Protein AF-A0A8T7IB34-F1 (afdb_monomer_lite)

Sequence (163 aa):
MIKVIISIVSVCSIALVMLSCSSISHDKHDLYQDDHLSDYKEHVKEEHDAIFQHLASSQHIEVYACELQEFSQQCREYPVPEDVLFKTEDLAKGCESMPQGKFIKGHCPAENRVARCVDIIRNNHDEKSLVYQNHYYQSKDGKWNMSEVKRVCHDLEGKLSIK

Foldseek 3Di:
DDDDDDDDDDDDDDDDDDDPDDPPPPPPPDDPPPPCPVVVVVVLVVLLVLLVVCLVPAPDWWKKKWDCCVPAQKMKIWGAGPVRVVCVVVVQVVQVVDVVIHIDGDDDDPPQWAWKFFQQWPDSVDSNTITMMMTGGADPVRPDDPVVVVVVSVVSVTDIGGD

Radius of gyration: 28.37 Å; chains: 1; bounding box: 93×39×50 Å

Secondary structure (DSSP, 8-state):
----------------------------------TTHHHHHHHHHHHHHHHHHHHHH-S-EEEEEEEEHHHHSEEEEEEEEGGGGGGHHHHHHHHHTSTT-EEEESPPP-TTEEEEEEEEES-TT-TTPPEEEEEEE--TT----HHHHHHHHHHTT-EEE--

pLDDT: mean 82.08, std 19.84, range [35.47, 98.38]

Structure (mmCIF, N/CA/C/O backbone):
data_AF-A0A8T7IB34-F1
#
_entry.id   AF-A0A8T7IB34-F1
#
loop_
_atom_site.group_PDB
_atom_site.id
_atom_site.type_symbol
_atom_site.label_atom_id
_atom_site.label_alt_id
_atom_site.label_comp_id
_atom_site.label_asym_id
_atom_site.label_entity_id
_atom_site.label_seq_id
_atom_site.pdbx_PDB_ins_code
_atom_site.Cartn_x
_atom_site.Cartn_y
_atom_site.Cartn_z
_atom_site.occupancy
_atom_site.B_iso_or_equiv
_atom_site.auth_seq_id
_atom_site.auth_comp_id
_atom_site.auth_asym_id
_atom_site.auth_atom_id
_atom_site.pdbx_PDB_model_num
ATOM 1 N N . MET A 1 1 ? -76.139 -24.418 13.328 1.00 38.84 1 MET A N 1
ATOM 2 C CA . MET A 1 1 ? -77.211 -24.505 12.314 1.00 38.84 1 MET A CA 1
ATOM 3 C C . MET A 1 1 ? -76.611 -24.233 10.948 1.00 38.84 1 MET A C 1
ATOM 5 O O . MET A 1 1 ? -75.940 -23.229 10.773 1.00 38.84 1 MET A O 1
ATOM 9 N N . ILE A 1 2 ? -76.792 -25.191 10.047 1.00 40.84 2 ILE A N 1
ATOM 10 C CA . ILE A 1 2 ? -76.255 -25.270 8.685 1.00 40.84 2 ILE A CA 1
ATOM 11 C C . ILE A 1 2 ? -77.010 -24.308 7.757 1.00 40.84 2 ILE A C 1
ATOM 13 O O . ILE A 1 2 ? -78.235 -24.244 7.847 1.00 40.84 2 ILE A O 1
ATOM 17 N N . LYS A 1 3 ? -76.308 -23.662 6.815 1.00 36.53 3 LYS A N 1
ATOM 18 C CA . LYS A 1 3 ? -76.760 -23.551 5.415 1.00 36.53 3 LYS A CA 1
ATOM 19 C C . LYS A 1 3 ? -75.596 -23.212 4.478 1.00 36.53 3 LYS A C 1
ATOM 21 O O . LYS A 1 3 ? -75.094 -22.098 4.440 1.00 36.53 3 LYS A O 1
ATOM 26 N N . VAL A 1 4 ? -75.195 -24.246 3.746 1.00 44.91 4 VAL A N 1
ATOM 27 C CA . VAL A 1 4 ? -74.380 -24.229 2.529 1.00 44.91 4 VAL A CA 1
ATOM 28 C C . VAL A 1 4 ? -75.259 -23.744 1.377 1.00 44.91 4 VAL A C 1
ATOM 30 O O . VAL A 1 4 ? -76.370 -24.250 1.234 1.00 44.91 4 VAL A O 1
ATOM 33 N N . ILE A 1 5 ? -74.756 -22.841 0.532 1.00 52.97 5 ILE A N 1
ATOM 34 C CA . ILE A 1 5 ? -75.183 -22.743 -0.869 1.00 52.97 5 ILE A CA 1
ATOM 35 C C . ILE A 1 5 ? -73.924 -22.623 -1.728 1.00 52.97 5 ILE A C 1
ATOM 37 O O . ILE A 1 5 ? -73.220 -21.618 -1.708 1.00 52.97 5 ILE A O 1
ATOM 41 N N . ILE A 1 6 ? -73.653 -23.710 -2.442 1.00 48.56 6 ILE A N 1
ATOM 42 C CA . ILE A 1 6 ? -72.742 -23.808 -3.575 1.00 48.56 6 ILE A CA 1
ATOM 43 C C . ILE A 1 6 ? -73.529 -23.342 -4.801 1.00 48.56 6 ILE A C 1
ATOM 45 O O . ILE A 1 6 ? -74.587 -23.906 -5.071 1.00 48.56 6 ILE A O 1
ATOM 49 N N . SER A 1 7 ? -72.988 -22.391 -5.561 1.00 46.22 7 SER A N 1
ATOM 50 C CA . SER A 1 7 ? -73.359 -22.191 -6.965 1.00 46.22 7 SER A CA 1
ATOM 51 C C . SER A 1 7 ? -72.097 -21.999 -7.799 1.00 46.22 7 SER A C 1
ATOM 53 O O . SER A 1 7 ? -71.412 -20.984 -7.719 1.00 46.22 7 SER A O 1
ATOM 55 N N . ILE A 1 8 ? -71.802 -23.050 -8.556 1.00 51.06 8 ILE A N 1
ATOM 56 C CA . ILE A 1 8 ? -70.907 -23.121 -9.715 1.00 51.06 8 ILE A CA 1
ATOM 57 C C . ILE A 1 8 ? -71.665 -22.533 -10.929 1.00 51.06 8 ILE A C 1
ATOM 59 O O . ILE A 1 8 ? -72.885 -22.402 -10.846 1.00 51.06 8 ILE A O 1
ATOM 63 N N . VAL A 1 9 ? -70.954 -22.290 -12.046 1.00 41.16 9 VAL A N 1
ATOM 64 C CA . VAL A 1 9 ? -71.396 -21.901 -13.418 1.00 41.16 9 VAL A CA 1
ATOM 65 C C . VAL A 1 9 ? -71.071 -20.415 -13.683 1.00 41.16 9 VAL A C 1
ATOM 67 O O . VAL A 1 9 ? -71.484 -19.562 -12.919 1.00 41.16 9 VAL A O 1
ATOM 70 N N . SER A 1 10 ? -70.313 -19.978 -14.695 1.00 41.97 10 SER A N 1
ATOM 71 C CA . SER A 1 10 ? -69.837 -20.580 -15.944 1.00 41.97 10 SER A CA 1
ATOM 72 C C . SER A 1 10 ? -68.585 -19.842 -16.436 1.00 41.97 10 SER A C 1
ATOM 74 O O . SER A 1 10 ? -68.487 -18.621 -16.342 1.00 41.97 10 SER A O 1
ATOM 76 N N . VAL A 1 11 ? -67.685 -20.608 -17.042 1.00 45.91 11 VAL A N 1
ATOM 77 C CA . VAL A 1 11 ? -66.656 -20.207 -18.010 1.00 45.91 11 VAL A CA 1
ATOM 78 C C . VAL A 1 11 ? -67.282 -19.405 -19.166 1.00 45.91 11 VAL A C 1
ATOM 80 O O . VAL A 1 11 ? -68.352 -19.804 -19.622 1.00 45.91 11 VAL A O 1
ATOM 83 N N . CYS A 1 12 ? -66.638 -18.321 -19.633 1.00 35.47 12 CYS A N 1
ATOM 84 C CA . CYS A 1 12 ? -66.140 -18.147 -21.016 1.00 35.47 12 CYS A CA 1
ATOM 85 C C . CYS A 1 12 ? -65.771 -16.685 -21.355 1.00 35.47 12 CYS A C 1
ATOM 87 O O . CYS A 1 12 ? -66.638 -15.818 -21.335 1.00 35.47 12 CYS A O 1
ATOM 89 N N . SER A 1 13 ? -64.528 -16.507 -21.837 1.00 44.44 13 SER A N 1
ATOM 90 C CA . SER A 1 13 ? -64.131 -15.541 -22.884 1.00 44.44 13 SER A CA 1
ATOM 91 C C . SER A 1 13 ? -64.034 -14.062 -22.424 1.00 44.44 13 SER A C 1
ATOM 93 O O . SER A 1 13 ? -64.891 -13.568 -21.717 1.00 44.44 13 SER A O 1
ATOM 95 N N . ILE A 1 14 ? -63.036 -13.238 -22.756 1.00 52.66 14 ILE A N 1
ATOM 96 C CA . ILE A 1 14 ? -62.220 -13.103 -23.965 1.00 52.66 14 ILE A CA 1
ATOM 97 C C . ILE A 1 14 ? -60.894 -12.425 -23.561 1.00 52.66 14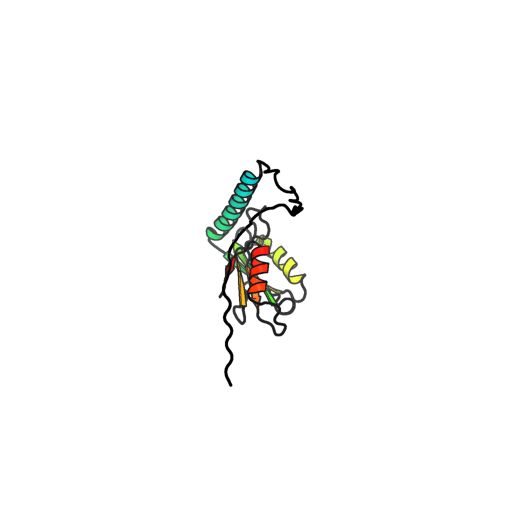 ILE A C 1
ATOM 99 O O . ILE A 1 14 ? -60.894 -11.408 -22.871 1.00 52.66 14 ILE A O 1
ATOM 103 N N . ALA A 1 15 ? -59.772 -12.973 -24.027 1.00 50.19 15 ALA A N 1
ATOM 104 C CA . ALA A 1 15 ? -58.494 -12.276 -24.109 1.00 50.19 15 ALA A CA 1
ATOM 105 C C . ALA A 1 15 ? -58.505 -11.320 -25.311 1.00 50.19 15 ALA A C 1
ATOM 107 O O . ALA A 1 15 ? -58.773 -11.784 -26.411 1.00 50.19 15 ALA A O 1
ATOM 108 N N . LEU A 1 16 ? -58.230 -10.029 -25.096 1.00 45.62 16 LEU A N 1
ATOM 109 C CA . LEU A 1 16 ? -57.935 -8.949 -26.069 1.00 45.62 16 LEU A CA 1
ATOM 110 C C . LEU A 1 16 ? -57.866 -7.665 -25.199 1.00 45.62 16 LEU A C 1
ATOM 112 O O . LEU A 1 16 ? -58.786 -7.451 -24.424 1.00 45.62 16 LEU A O 1
ATOM 116 N N . VAL A 1 17 ? -56.876 -6.769 -25.143 1.00 50.88 17 VAL A N 1
ATOM 117 C CA . VAL A 1 17 ? -55.790 -6.279 -26.015 1.00 50.88 17 VAL A CA 1
ATOM 118 C C . VAL A 1 17 ? -54.864 -5.482 -25.064 1.00 50.88 17 VAL A C 1
ATOM 120 O O . VAL A 1 17 ? -55.355 -4.667 -24.294 1.00 50.88 17 VAL A O 1
ATOM 123 N N . MET A 1 18 ? -53.614 -5.898 -24.821 1.00 44.50 18 MET A N 1
ATOM 124 C CA . MET A 1 18 ? -52.372 -5.344 -25.404 1.00 44.50 18 MET A CA 1
ATOM 125 C C . MET A 1 18 ? -52.322 -3.805 -25.545 1.00 44.50 18 MET A C 1
ATOM 127 O O . MET A 1 18 ? -53.228 -3.199 -26.090 1.00 44.50 18 MET A O 1
ATOM 131 N N . LEU A 1 19 ? -51.173 -3.220 -25.183 1.00 48.56 19 LEU A N 1
ATOM 132 C CA . LEU A 1 19 ? -50.723 -1.844 -25.478 1.00 48.56 19 LEU A CA 1
ATOM 133 C C . LEU A 1 19 ? -51.198 -0.720 -24.541 1.00 48.56 19 LEU A C 1
ATOM 135 O O . LEU A 1 19 ? -51.701 0.310 -24.978 1.00 48.56 19 LEU A O 1
ATOM 139 N N . SER A 1 20 ? -50.870 -0.824 -23.253 1.00 44.78 20 SER A N 1
ATOM 140 C CA . SER A 1 20 ? -50.388 0.367 -22.544 1.00 44.78 20 SER A CA 1
ATOM 141 C C . SER A 1 20 ? -48.895 0.504 -22.843 1.00 44.78 20 SER A C 1
ATOM 143 O O . SER A 1 20 ? -48.081 -0.251 -22.311 1.00 44.78 20 SER A O 1
ATOM 145 N N . CYS A 1 21 ? -48.560 1.405 -23.768 1.00 41.44 21 CYS A N 1
ATOM 146 C CA . CYS A 1 21 ? -47.196 1.765 -24.135 1.00 41.44 21 CYS A CA 1
ATOM 147 C C . CYS A 1 21 ? -46.392 2.161 -22.893 1.00 41.44 21 CYS A C 1
ATOM 149 O O . CYS A 1 21 ? -46.505 3.276 -22.392 1.00 41.44 21 CYS A O 1
ATOM 151 N N . SER A 1 22 ? -45.547 1.247 -22.428 1.00 44.94 22 SER A N 1
ATOM 152 C CA . SER A 1 22 ? -44.386 1.575 -21.619 1.00 44.94 22 SER A CA 1
ATOM 153 C C . SER A 1 22 ? -43.487 2.468 -22.470 1.00 44.94 22 SER A C 1
ATOM 155 O O . SER A 1 22 ? -42.774 1.981 -23.345 1.00 44.94 22 SER A O 1
ATOM 157 N N . SER A 1 23 ? -43.498 3.777 -22.236 1.00 45.25 23 SER A N 1
ATOM 158 C CA . SER A 1 23 ? -42.392 4.648 -22.628 1.00 45.25 23 SER A CA 1
ATOM 159 C C . SER A 1 23 ? -41.201 4.348 -21.713 1.00 45.25 23 SER A C 1
ATOM 161 O O . SER A 1 23 ? -40.795 5.147 -20.876 1.00 45.25 23 SER A O 1
ATOM 163 N N . ILE A 1 24 ? -40.643 3.145 -21.878 1.00 44.19 24 ILE A N 1
ATOM 164 C CA . ILE A 1 24 ? -39.253 2.863 -21.551 1.00 44.19 24 ILE A CA 1
ATOM 165 C C . ILE A 1 24 ? -38.472 3.694 -22.559 1.00 44.19 24 ILE A C 1
ATOM 167 O O . ILE A 1 24 ? -38.286 3.305 -23.712 1.00 44.19 24 ILE A O 1
ATOM 171 N N . SER A 1 25 ? -38.092 4.896 -22.139 1.00 37.31 25 SER A N 1
ATOM 172 C CA . SER A 1 25 ? -37.002 5.612 -22.776 1.00 37.31 25 SER A CA 1
ATOM 173 C C . SER A 1 25 ? -35.762 4.758 -22.546 1.00 37.31 25 SER A C 1
ATOM 175 O O . SER A 1 25 ? -35.108 4.859 -21.512 1.00 37.31 25 SER A O 1
ATOM 177 N N . HIS A 1 26 ? -35.492 3.838 -23.474 1.00 42.09 26 HIS A N 1
ATOM 178 C CA . HIS A 1 26 ? -34.148 3.325 -23.661 1.00 42.09 26 HIS A CA 1
ATOM 179 C C . HIS A 1 26 ? -33.311 4.521 -24.082 1.00 42.09 26 HIS A C 1
ATOM 181 O O . HIS A 1 26 ? -33.292 4.904 -25.252 1.00 42.09 26 HIS A O 1
ATOM 187 N N . ASP A 1 27 ? -32.694 5.141 -23.084 1.00 39.62 27 ASP A N 1
ATOM 188 C CA . ASP A 1 27 ? -31.621 6.086 -23.282 1.00 39.62 27 ASP A CA 1
ATOM 189 C C . ASP A 1 27 ? -30.526 5.332 -24.048 1.00 39.62 27 ASP A C 1
ATOM 191 O O . ASP A 1 27 ? -29.839 4.466 -23.510 1.00 39.62 27 ASP A O 1
ATOM 195 N N . LYS A 1 28 ? -30.466 5.556 -25.364 1.00 45.31 28 LYS A N 1
ATOM 196 C CA . LYS A 1 28 ? -29.443 5.019 -26.269 1.00 45.31 28 LYS A CA 1
ATOM 197 C C . LYS A 1 28 ? -28.143 5.806 -26.086 1.00 45.31 28 LYS A C 1
ATOM 199 O O . LYS A 1 28 ? -27.565 6.299 -27.051 1.00 45.31 28 LYS A O 1
ATOM 204 N N . HIS A 1 29 ? -27.683 5.917 -24.850 1.00 48.25 29 HIS A N 1
ATOM 205 C CA . HIS A 1 29 ? -26.338 6.365 -24.530 1.00 48.25 29 HIS A CA 1
ATOM 206 C C . HIS A 1 29 ? -25.451 5.145 -24.304 1.00 48.25 29 HIS A C 1
ATOM 208 O O . HIS A 1 29 ? -24.960 4.939 -23.213 1.00 48.25 29 HIS A O 1
ATOM 214 N N . ASP A 1 30 ? -25.312 4.303 -25.327 1.00 54.31 30 ASP A N 1
ATOM 215 C CA . ASP A 1 30 ? -24.228 3.323 -25.433 1.00 54.31 30 ASP A CA 1
ATOM 216 C C . ASP A 1 30 ? -24.322 2.667 -26.807 1.00 54.31 30 ASP A C 1
ATOM 218 O O . ASP A 1 30 ? -25.287 1.954 -27.075 1.00 54.31 30 ASP A O 1
ATOM 222 N N . LEU A 1 31 ? -23.366 2.976 -27.689 1.00 49.12 31 LEU A N 1
ATOM 223 C CA . LEU A 1 31 ? -22.886 2.167 -28.829 1.00 49.12 31 LEU A CA 1
ATOM 224 C C . LEU A 1 31 ? -22.034 3.041 -29.770 1.00 49.12 31 LEU A C 1
ATOM 226 O O . LEU A 1 31 ? -22.230 3.067 -30.980 1.00 49.12 31 LEU A O 1
ATOM 230 N N . TYR A 1 32 ? -21.050 3.749 -29.218 1.00 49.91 32 TYR A N 1
ATOM 231 C CA . TYR A 1 32 ? -19.762 3.810 -29.901 1.00 49.91 32 TYR A CA 1
ATOM 232 C C . TYR A 1 32 ? -18.921 2.716 -29.246 1.00 49.91 32 TYR A C 1
ATOM 234 O O . TYR A 1 32 ? -18.301 2.931 -28.210 1.00 49.91 32 TYR A O 1
ATOM 242 N N . GLN A 1 33 ? -18.997 1.498 -29.791 1.00 52.56 33 GLN A N 1
ATOM 243 C CA . GLN A 1 33 ? -17.916 0.534 -29.606 1.00 52.56 33 GLN A CA 1
ATOM 244 C C . GLN A 1 33 ? -16.726 1.121 -30.356 1.00 52.56 33 GLN A C 1
ATOM 246 O O . GLN A 1 33 ? -16.604 0.943 -31.563 1.00 52.56 33 GLN A O 1
ATOM 251 N N . ASP A 1 34 ? -15.952 1.922 -29.634 1.00 57.03 34 ASP A N 1
ATOM 252 C CA . ASP A 1 34 ? -14.653 2.408 -30.063 1.00 57.03 34 ASP A CA 1
ATOM 253 C C . ASP A 1 34 ? -13.799 1.169 -30.366 1.00 57.03 34 ASP A C 1
ATOM 255 O O . ASP A 1 34 ? -13.595 0.312 -29.499 1.00 57.03 34 ASP A O 1
ATOM 259 N N . ASP A 1 35 ? -13.386 1.020 -31.619 1.00 59.84 35 ASP A N 1
ATOM 260 C CA . ASP A 1 35 ? -12.556 -0.075 -32.126 1.00 59.84 35 ASP A CA 1
ATOM 261 C C . ASP A 1 35 ? -11.186 -0.139 -31.432 1.00 59.84 35 ASP A C 1
ATOM 263 O O . ASP A 1 35 ? -10.501 -1.155 -31.506 1.00 59.84 35 ASP A O 1
ATOM 267 N N . HIS A 1 36 ? -10.845 0.886 -30.651 1.00 63.91 36 HIS A N 1
ATOM 268 C CA . HIS A 1 36 ? -9.661 0.952 -29.803 1.00 63.91 36 HIS A CA 1
ATOM 269 C C . HIS A 1 36 ? -9.853 0.412 -28.371 1.00 63.91 36 HIS A C 1
ATOM 271 O O . HIS A 1 36 ? -8.890 0.334 -27.606 1.00 63.91 36 HIS A O 1
ATOM 277 N N . LEU A 1 37 ? -11.068 0.009 -27.966 1.00 72.38 37 LEU A N 1
ATOM 278 C CA . LEU A 1 37 ? -11.326 -0.460 -26.595 1.00 72.38 37 LEU A CA 1
ATOM 279 C C . LEU A 1 37 ? -10.680 -1.828 -26.296 1.00 72.38 37 LEU A C 1
ATOM 281 O O . LEU A 1 37 ? -10.310 -2.093 -25.150 1.00 72.38 37 LEU A O 1
ATOM 285 N N . SER A 1 38 ? -10.575 -2.718 -27.290 1.00 77.06 38 SER A N 1
ATOM 286 C CA . SER A 1 38 ? -9.875 -4.003 -27.130 1.00 77.06 38 SER A CA 1
ATOM 287 C C . SER A 1 38 ? -8.382 -3.794 -26.931 1.00 77.06 38 SER A C 1
ATOM 289 O O . SER A 1 38 ? -7.821 -4.346 -25.988 1.00 77.06 38 SER A O 1
ATOM 291 N N . ASP A 1 39 ? -7.788 -2.933 -27.754 1.00 77.69 39 ASP A N 1
ATOM 292 C CA . ASP A 1 39 ? -6.356 -2.640 -27.751 1.00 77.69 39 ASP A CA 1
ATOM 293 C C . ASP A 1 39 ? -5.957 -1.954 -26.440 1.00 77.69 39 ASP A C 1
ATOM 295 O O . ASP A 1 39 ? -4.962 -2.313 -25.815 1.00 77.69 39 ASP A O 1
ATOM 299 N N . TYR A 1 40 ? -6.795 -1.034 -25.952 1.00 80.31 40 TYR A N 1
ATOM 300 C CA . TYR A 1 40 ? -6.615 -0.411 -24.643 1.00 80.31 40 TYR A CA 1
ATOM 301 C C . TYR A 1 40 ? -6.648 -1.433 -23.496 1.00 80.31 40 TYR A C 1
ATOM 303 O O . TYR A 1 40 ? -5.789 -1.411 -22.616 1.00 80.31 40 TYR A O 1
ATOM 311 N N . LYS A 1 41 ? -7.622 -2.355 -23.493 1.00 82.81 41 LYS A N 1
ATOM 312 C CA . LYS A 1 41 ? -7.735 -3.380 -22.440 1.00 82.81 41 LYS A CA 1
ATOM 313 C C . LYS A 1 41 ? -6.570 -4.362 -22.452 1.00 82.81 41 LYS A C 1
ATOM 315 O O . LYS A 1 41 ? -6.150 -4.808 -21.386 1.00 82.81 41 LYS A O 1
ATOM 320 N N . GLU A 1 42 ? -6.089 -4.725 -23.636 1.00 83.69 42 GLU A N 1
ATOM 321 C CA . GLU A 1 42 ? -4.920 -5.586 -23.789 1.00 83.69 42 GLU A CA 1
ATOM 322 C C . GLU A 1 42 ? -3.662 -4.881 -23.283 1.00 83.69 42 GLU A C 1
ATOM 324 O O . GLU A 1 42 ? -2.970 -5.436 -22.435 1.00 83.69 42 GLU A O 1
ATOM 329 N N . HIS A 1 43 ? -3.449 -3.621 -23.667 1.00 81.25 43 HIS A N 1
ATOM 330 C CA . HIS A 1 43 ? -2.309 -2.834 -23.206 1.00 81.25 43 HIS A CA 1
ATOM 331 C C . HIS A 1 43 ? -2.273 -2.666 -21.678 1.00 81.25 43 HIS A C 1
ATOM 333 O O . HIS A 1 43 ? -1.256 -2.948 -21.051 1.00 81.25 43 HIS A O 1
ATOM 339 N N . VAL A 1 44 ? -3.398 -2.303 -21.049 1.00 83.06 44 VAL A N 1
ATOM 340 C CA . VAL A 1 44 ? -3.482 -2.185 -19.579 1.00 83.06 44 VAL A CA 1
ATOM 341 C C . VAL A 1 44 ? -3.169 -3.519 -18.894 1.00 83.06 44 VAL A C 1
ATOM 343 O O . VAL A 1 44 ? -2.542 -3.555 -17.833 1.00 83.06 44 VAL A O 1
ATOM 346 N N . LYS A 1 45 ? -3.589 -4.637 -19.495 1.00 86.31 45 LYS A N 1
ATOM 347 C CA . LYS A 1 45 ? -3.280 -5.968 -18.974 1.00 86.31 45 LYS A CA 1
ATOM 348 C C . LYS A 1 45 ? -1.788 -6.288 -19.093 1.00 86.31 45 LYS A C 1
ATOM 350 O O . LYS A 1 45 ? -1.227 -6.819 -18.140 1.00 86.31 45 LYS A O 1
ATOM 355 N N . GLU A 1 46 ? -1.157 -5.968 -20.219 1.00 86.06 46 GLU A N 1
ATOM 356 C CA . GLU A 1 46 ? 0.287 -6.144 -20.409 1.00 86.06 46 GLU A CA 1
ATOM 357 C C . GLU A 1 46 ? 1.095 -5.329 -19.390 1.00 86.06 46 GLU A C 1
ATOM 359 O O . GLU A 1 46 ? 2.014 -5.871 -18.774 1.00 86.06 46 GLU A O 1
ATOM 364 N N . GLU A 1 47 ? 0.717 -4.067 -19.148 1.00 86.06 47 GLU A N 1
ATOM 365 C CA . GLU A 1 47 ? 1.339 -3.214 -18.125 1.00 86.06 47 GLU A CA 1
ATOM 366 C C . GLU A 1 47 ? 1.197 -3.825 -16.719 1.00 86.06 47 GLU A C 1
ATOM 368 O O . GLU A 1 47 ? 2.175 -3.927 -15.973 1.00 86.06 47 GLU A O 1
ATOM 373 N N . HIS A 1 48 ? -0.003 -4.300 -16.364 1.00 87.25 48 HIS A N 1
ATOM 374 C CA . HIS A 1 48 ? -0.238 -5.007 -15.102 1.00 87.25 48 HIS A CA 1
ATOM 375 C C . HIS A 1 48 ? 0.634 -6.259 -14.968 1.00 87.25 48 HIS A C 1
ATOM 377 O O . HIS A 1 48 ? 1.317 -6.433 -13.955 1.00 87.25 48 HIS A O 1
ATOM 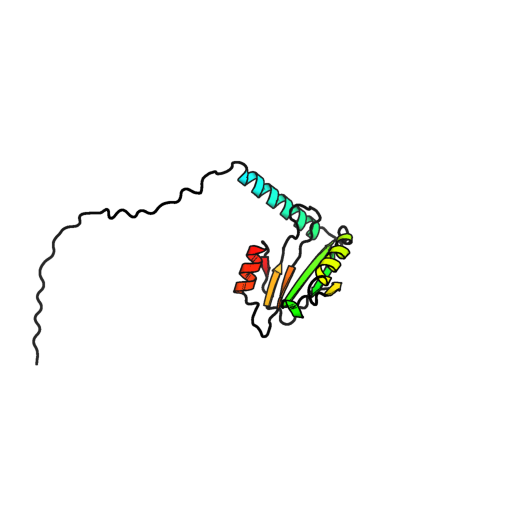383 N N . ASP A 1 49 ? 0.621 -7.130 -15.976 1.00 88.81 49 ASP A N 1
ATOM 384 C CA . ASP A 1 49 ? 1.355 -8.392 -15.950 1.00 88.81 49 ASP A CA 1
ATOM 385 C C . ASP A 1 49 ? 2.868 -8.143 -15.834 1.00 88.81 49 ASP A C 1
ATOM 387 O O . ASP A 1 49 ? 3.539 -8.843 -15.072 1.00 88.81 49 ASP A O 1
ATOM 391 N N . ALA A 1 50 ? 3.400 -7.112 -16.500 1.00 87.81 50 ALA A N 1
ATOM 392 C CA . ALA A 1 50 ? 4.804 -6.719 -16.399 1.00 87.81 50 ALA A CA 1
ATOM 393 C C . ALA A 1 50 ? 5.196 -6.308 -14.968 1.00 87.81 50 ALA A C 1
ATOM 395 O O . ALA A 1 50 ? 6.208 -6.783 -14.450 1.00 87.81 50 ALA A O 1
ATOM 396 N N . ILE A 1 51 ? 4.373 -5.500 -14.289 1.00 89.62 51 ILE A N 1
ATOM 397 C CA . ILE A 1 51 ? 4.627 -5.069 -12.902 1.00 89.62 51 ILE A CA 1
ATOM 398 C C . ILE A 1 51 ? 4.636 -6.275 -11.948 1.00 89.62 51 ILE A C 1
ATOM 400 O O . ILE A 1 51 ? 5.536 -6.414 -11.113 1.00 89.62 51 ILE A O 1
ATOM 404 N N . PHE A 1 52 ? 3.663 -7.184 -12.072 1.00 90.38 52 PHE A N 1
ATOM 405 C CA . PHE A 1 52 ? 3.617 -8.384 -11.228 1.00 90.38 52 PHE A CA 1
ATOM 406 C C . PHE A 1 52 ? 4.767 -9.352 -11.523 1.00 90.38 52 PHE A C 1
ATOM 408 O O . PHE A 1 52 ? 5.308 -9.950 -10.591 1.00 90.38 52 PHE A O 1
ATOM 415 N N . GLN A 1 53 ? 5.173 -9.499 -12.787 1.00 89.38 53 GLN A N 1
ATOM 416 C CA . GLN A 1 53 ? 6.341 -10.297 -13.162 1.00 89.38 53 GLN A CA 1
ATOM 417 C C . GLN A 1 53 ? 7.642 -9.695 -12.621 1.00 89.38 53 GLN A C 1
ATOM 419 O O . GLN A 1 53 ? 8.482 -10.438 -12.106 1.00 89.38 53 GLN A O 1
ATOM 424 N N . HIS A 1 54 ? 7.801 -8.369 -12.669 1.00 87.75 54 HIS A N 1
ATOM 425 C CA . HIS A 1 54 ? 8.939 -7.675 -12.060 1.00 87.75 54 HIS A CA 1
ATOM 426 C C . HIS A 1 54 ? 9.025 -7.983 -10.564 1.00 87.75 54 HIS A C 1
ATOM 428 O O . HIS A 1 54 ? 10.044 -8.479 -10.077 1.00 87.75 54 HIS A O 1
ATOM 434 N N . LEU A 1 55 ? 7.913 -7.815 -9.844 1.00 89.25 55 LEU A N 1
ATOM 435 C CA . LEU A 1 55 ? 7.850 -8.131 -8.420 1.00 89.25 55 LEU A CA 1
ATOM 436 C C . LEU A 1 55 ? 8.153 -9.613 -8.138 1.00 89.25 55 LEU A C 1
ATOM 438 O O . LEU A 1 55 ? 8.909 -9.917 -7.221 1.00 89.25 55 LEU A O 1
ATOM 442 N N . ALA A 1 56 ? 7.600 -10.539 -8.925 1.00 89.31 56 ALA A N 1
ATOM 443 C CA . ALA A 1 56 ? 7.791 -11.978 -8.729 1.00 89.31 56 ALA A CA 1
ATOM 444 C C . ALA A 1 56 ? 9.213 -12.465 -9.062 1.00 89.31 56 ALA A C 1
ATOM 446 O O . ALA A 1 56 ? 9.676 -13.447 -8.483 1.00 89.31 56 ALA A O 1
ATOM 447 N N . SER A 1 57 ? 9.897 -11.805 -9.999 1.00 90.75 57 SER A N 1
ATOM 448 C CA . SER A 1 57 ? 11.266 -12.146 -10.414 1.00 90.75 57 SER A CA 1
ATOM 449 C C . SER A 1 57 ? 12.355 -11.490 -9.557 1.00 90.75 57 SER A C 1
ATOM 451 O O . SER A 1 57 ? 13.528 -11.861 -9.653 1.00 90.75 57 SER A O 1
ATOM 453 N N . SER A 1 58 ? 11.975 -10.550 -8.691 1.00 90.75 58 SER A N 1
ATOM 454 C CA . SER A 1 58 ? 12.888 -9.827 -7.810 1.00 90.75 58 SER A CA 1
ATOM 455 C C . SER A 1 58 ? 13.500 -10.748 -6.747 1.00 90.75 58 SER A C 1
ATOM 457 O O . SER A 1 58 ? 12.795 -11.349 -5.940 1.00 90.75 58 SER A O 1
ATOM 459 N N . GLN A 1 59 ? 14.835 -10.843 -6.724 1.00 87.00 59 GLN A N 1
ATOM 460 C CA . GLN A 1 59 ? 15.572 -11.716 -5.794 1.00 87.00 59 GLN A CA 1
ATOM 461 C C . GLN A 1 59 ? 15.607 -11.176 -4.358 1.00 87.00 59 GLN A C 1
ATOM 463 O O . GLN A 1 59 ? 15.638 -11.954 -3.405 1.00 87.00 59 GLN A O 1
ATOM 468 N N . HIS A 1 60 ? 15.583 -9.851 -4.208 1.00 92.62 60 HIS A N 1
ATOM 469 C CA . HIS A 1 60 ? 15.585 -9.165 -2.922 1.00 92.62 60 HIS A CA 1
ATOM 470 C C . HIS A 1 60 ? 14.418 -8.184 -2.872 1.00 92.62 60 HIS A C 1
ATOM 472 O O . HIS A 1 60 ? 14.315 -7.276 -3.699 1.00 92.62 60 HIS A O 1
ATOM 478 N N . ILE A 1 61 ? 13.537 -8.387 -1.895 1.00 95.25 61 ILE A N 1
ATOM 479 C CA . ILE A 1 61 ? 12.380 -7.536 -1.635 1.00 95.25 61 ILE A CA 1
ATOM 480 C C . ILE A 1 61 ? 12.469 -7.087 -0.183 1.00 95.25 61 ILE A C 1
ATOM 482 O O . ILE A 1 61 ? 12.469 -7.912 0.733 1.00 95.25 61 ILE A O 1
ATOM 486 N N . GLU A 1 62 ? 12.528 -5.778 0.026 1.00 97.31 62 GLU A N 1
ATOM 487 C CA . GLU A 1 62 ? 12.369 -5.191 1.349 1.00 97.31 62 GLU A CA 1
ATOM 488 C C . GLU A 1 62 ? 10.914 -4.786 1.554 1.00 97.31 62 GLU A C 1
ATOM 490 O O . GLU A 1 62 ? 10.268 -4.273 0.645 1.00 97.31 62 GLU A O 1
ATOM 495 N N . VAL A 1 63 ? 10.385 -5.003 2.755 1.00 97.69 63 VAL A N 1
ATOM 496 C CA . VAL A 1 63 ? 9.009 -4.615 3.069 1.00 97.69 63 VAL A CA 1
ATOM 497 C C . VAL A 1 63 ? 9.013 -3.369 3.933 1.00 97.69 63 VAL A C 1
ATOM 499 O O . VAL A 1 63 ? 9.752 -3.274 4.916 1.00 97.69 63 VAL A O 1
ATOM 502 N N . TYR A 1 64 ? 8.170 -2.420 3.554 1.00 98.38 64 TYR A N 1
ATOM 503 C CA . TYR A 1 64 ? 7.914 -1.197 4.293 1.00 98.38 64 TYR A CA 1
ATOM 504 C C . TYR A 1 64 ? 6.429 -1.070 4.581 1.00 98.38 64 TYR A C 1
ATOM 506 O O . TYR A 1 64 ? 5.594 -1.530 3.804 1.00 98.38 64 TYR A O 1
ATOM 514 N N . ALA A 1 65 ? 6.090 -0.384 5.663 1.00 98.31 65 ALA A N 1
ATOM 515 C CA . ALA A 1 65 ? 4.715 -0.135 6.038 1.00 98.31 65 ALA A CA 1
ATOM 516 C C . ALA A 1 65 ? 4.486 1.340 6.370 1.00 98.31 65 ALA A C 1
ATOM 518 O O . ALA A 1 65 ? 5.334 2.011 6.950 1.00 98.31 65 ALA A O 1
ATOM 519 N N . CYS A 1 66 ? 3.311 1.836 6.001 1.00 98.19 66 CYS A N 1
ATOM 520 C CA . CYS A 1 66 ? 2.764 3.103 6.450 1.00 98.19 66 CYS A CA 1
ATOM 521 C C . CYS A 1 66 ? 1.623 2.819 7.427 1.00 98.19 66 CYS A C 1
ATOM 523 O O . CYS A 1 66 ? 0.528 2.418 7.017 1.00 98.19 66 CYS A O 1
ATOM 525 N N . GLU A 1 67 ? 1.885 3.001 8.715 1.00 97.38 67 GLU A N 1
ATOM 526 C CA . GLU A 1 67 ? 0.915 2.807 9.786 1.00 97.38 67 GLU A CA 1
ATOM 527 C C . GLU A 1 67 ? -0.016 4.020 9.863 1.00 97.38 67 GLU A C 1
ATOM 529 O O . GLU A 1 67 ? 0.432 5.150 10.039 1.00 97.38 67 GLU A O 1
ATOM 534 N N . LEU A 1 68 ? -1.322 3.781 9.725 1.00 95.25 68 LEU A N 1
ATOM 535 C CA . LEU A 1 68 ? -2.375 4.804 9.766 1.00 95.25 68 LEU A CA 1
ATOM 536 C C . LEU A 1 68 ? -3.514 4.376 10.700 1.00 95.25 68 LEU A C 1
ATOM 538 O O . LEU A 1 68 ? -4.682 4.717 10.480 1.00 95.25 68 LEU A O 1
ATOM 542 N N . GLN A 1 69 ? -3.200 3.552 11.702 1.00 87.75 69 GLN A N 1
ATOM 543 C CA . GLN A 1 69 ? -4.198 2.879 12.531 1.00 87.75 69 GLN A CA 1
ATOM 544 C C . GLN A 1 69 ? -4.952 3.852 13.432 1.00 87.75 69 GLN A C 1
ATOM 546 O O . GLN A 1 69 ? -6.176 3.763 13.535 1.00 87.75 69 GLN A O 1
ATOM 551 N N . GLU A 1 70 ? -4.234 4.802 14.028 1.00 87.62 70 GLU A N 1
ATOM 552 C CA . GLU A 1 70 ? -4.817 5.803 14.920 1.00 87.62 70 GLU A CA 1
ATOM 553 C C . GLU A 1 70 ? -5.804 6.709 14.172 1.00 87.62 70 GLU A C 1
ATOM 555 O O . GLU A 1 70 ? -6.924 6.922 14.633 1.00 87.62 70 GLU A O 1
ATOM 560 N N . PHE A 1 71 ? -5.447 7.141 12.960 1.00 88.69 71 PHE A N 1
ATOM 561 C CA . PHE A 1 71 ? -6.278 8.044 12.166 1.00 88.69 71 PHE A CA 1
ATOM 562 C C . PHE A 1 71 ? -7.388 7.336 11.377 1.00 88.69 71 PHE A C 1
ATOM 564 O O . PHE A 1 71 ? -8.532 7.788 11.337 1.00 88.69 71 PHE A O 1
ATOM 571 N N . SER A 1 72 ? -7.062 6.232 10.704 1.00 92.62 72 SER A N 1
ATOM 572 C CA . SER A 1 72 ? -7.938 5.627 9.691 1.00 92.62 72 SER A CA 1
ATOM 573 C C . SER A 1 72 ? -8.174 4.133 9.859 1.00 92.62 72 SER A C 1
ATOM 575 O O . SER A 1 72 ? -8.936 3.562 9.074 1.00 92.62 72 SER A O 1
ATOM 577 N N . GLN A 1 73 ? -7.567 3.514 10.877 1.00 94.75 73 GLN A N 1
ATOM 578 C CA . GLN A 1 73 ? -7.652 2.077 11.141 1.00 94.75 73 GLN A CA 1
ATOM 579 C C . GLN A 1 73 ? -7.163 1.257 9.942 1.00 94.75 73 GLN A C 1
ATOM 581 O O . GLN A 1 73 ? -7.714 0.205 9.613 1.00 94.75 73 GLN A O 1
ATOM 586 N N . GLN A 1 74 ? -6.136 1.774 9.270 1.00 95.81 74 GLN A N 1
ATOM 587 C CA . GLN A 1 74 ? -5.492 1.140 8.131 1.00 95.81 74 GLN A CA 1
ATOM 588 C C . GLN A 1 74 ? -3.982 1.051 8.336 1.00 95.81 74 GLN A C 1
ATOM 590 O O . GLN A 1 74 ? -3.397 1.740 9.169 1.00 95.81 74 GLN A O 1
ATOM 595 N N . CYS A 1 75 ? -3.344 0.210 7.538 1.00 97.19 75 CYS A N 1
ATOM 596 C CA . CYS A 1 75 ? -1.905 0.217 7.329 1.00 97.19 75 CYS A CA 1
ATOM 597 C C . CYS A 1 75 ? -1.647 -0.156 5.869 1.00 97.19 75 CYS A C 1
ATOM 599 O O . CYS A 1 75 ? -2.327 -1.041 5.347 1.00 97.19 75 CYS A O 1
ATOM 601 N N . ARG A 1 76 ? -0.716 0.531 5.204 1.00 97.88 76 ARG A N 1
ATOM 602 C CA . ARG A 1 76 ? -0.323 0.209 3.825 1.00 97.88 76 ARG A CA 1
ATOM 603 C C . ARG A 1 76 ? 1.019 -0.495 3.828 1.00 97.88 76 ARG A C 1
ATOM 605 O O . ARG A 1 76 ? 1.962 0.060 4.373 1.00 97.88 76 ARG A O 1
ATOM 612 N N . GLU A 1 77 ? 1.106 -1.665 3.220 1.00 98.00 77 GLU A N 1
ATOM 613 C CA . GLU A 1 77 ? 2.332 -2.455 3.117 1.00 98.00 77 GLU A CA 1
ATOM 614 C C . GLU A 1 77 ? 2.863 -2.424 1.681 1.00 98.00 77 GLU A C 1
ATOM 616 O O . GLU A 1 77 ? 2.107 -2.623 0.730 1.00 98.00 77 GLU A O 1
ATOM 621 N N . TYR A 1 78 ? 4.162 -2.186 1.536 1.00 97.56 78 TYR A N 1
ATOM 622 C CA . TYR A 1 78 ? 4.872 -2.050 0.272 1.00 97.56 78 TYR A CA 1
ATOM 623 C C . TYR A 1 78 ? 5.996 -3.091 0.218 1.00 97.56 78 TYR A C 1
ATOM 625 O O . TYR A 1 78 ? 7.025 -2.899 0.869 1.00 97.56 78 TYR A O 1
ATOM 633 N N . PRO A 1 79 ? 5.837 -4.193 -0.529 1.00 96.75 79 PRO A N 1
ATOM 634 C CA . PRO A 1 79 ? 6.970 -4.986 -0.984 1.00 96.75 79 PRO A CA 1
ATOM 635 C C . PRO A 1 79 ? 7.735 -4.195 -2.057 1.00 96.75 79 PRO A C 1
ATOM 637 O O . PRO A 1 79 ? 7.210 -3.914 -3.131 1.00 96.75 79 PRO A O 1
ATOM 640 N N . VAL A 1 80 ? 8.969 -3.805 -1.752 1.00 96.62 80 VAL A N 1
ATOM 641 C CA . VAL A 1 80 ? 9.811 -2.946 -2.589 1.00 96.62 80 VAL A CA 1
ATOM 642 C C . VAL A 1 80 ? 11.028 -3.744 -3.067 1.00 96.62 80 VAL A C 1
ATOM 644 O O . VAL A 1 80 ? 11.910 -4.052 -2.260 1.00 96.62 80 VAL A O 1
ATOM 647 N N . PRO A 1 81 ? 11.093 -4.097 -4.361 1.00 95.56 81 PRO A N 1
ATOM 648 C CA . PRO A 1 81 ? 12.303 -4.642 -4.965 1.00 95.56 81 PRO A CA 1
ATOM 649 C C . PRO A 1 81 ? 13.514 -3.714 -4.828 1.00 95.56 81 PRO A C 1
ATOM 651 O O . PRO A 1 81 ? 13.375 -2.489 -4.803 1.00 95.56 81 PRO A O 1
ATOM 654 N N . GLU A 1 82 ? 14.710 -4.302 -4.784 1.00 94.75 82 GLU A N 1
ATOM 655 C CA . GLU A 1 82 ? 15.979 -3.577 -4.623 1.00 94.75 82 GLU A CA 1
ATOM 656 C C . GLU A 1 82 ? 16.156 -2.427 -5.633 1.00 94.75 82 GLU A C 1
ATOM 658 O O . GLU A 1 82 ? 16.558 -1.320 -5.269 1.00 94.75 82 GLU A O 1
ATOM 663 N N . ASP A 1 83 ? 15.787 -2.656 -6.894 1.00 93.25 83 ASP A N 1
ATOM 664 C CA . ASP A 1 83 ? 15.969 -1.700 -7.988 1.00 93.25 83 ASP A CA 1
ATOM 665 C C . ASP A 1 83 ? 15.028 -0.484 -7.918 1.00 93.25 83 ASP A C 1
ATOM 667 O O . ASP A 1 83 ? 15.253 0.504 -8.620 1.00 93.25 83 ASP A O 1
ATOM 671 N N . VAL A 1 84 ? 14.008 -0.526 -7.053 1.00 94.31 84 VAL A N 1
ATOM 672 C CA . VAL A 1 84 ? 13.059 0.571 -6.806 1.00 94.31 84 VAL A CA 1
ATOM 673 C C . VAL A 1 84 ? 13.083 1.084 -5.363 1.00 94.31 84 VAL A C 1
ATOM 675 O O . VAL A 1 84 ? 12.248 1.912 -4.993 1.00 94.31 84 VAL A O 1
ATOM 678 N N . LEU A 1 85 ? 14.079 0.689 -4.557 1.00 95.19 85 LEU A N 1
ATOM 679 C CA . LEU A 1 85 ? 14.260 1.182 -3.181 1.00 95.19 85 LEU A CA 1
ATOM 680 C C . LEU A 1 85 ? 14.364 2.706 -3.091 1.00 95.19 85 LEU A C 1
ATOM 682 O O . LEU A 1 85 ? 13.947 3.292 -2.093 1.00 95.19 85 LEU A O 1
ATOM 686 N N . PHE A 1 86 ? 14.853 3.371 -4.137 1.00 94.38 86 PHE A N 1
ATOM 687 C CA . PHE A 1 86 ? 14.919 4.833 -4.193 1.00 94.38 86 PHE A CA 1
ATOM 688 C C . PHE A 1 86 ? 13.538 5.506 -4.056 1.00 94.38 86 PHE A C 1
ATOM 690 O O . PHE A 1 86 ? 13.459 6.648 -3.617 1.00 94.38 86 PHE A O 1
ATOM 697 N N . LYS A 1 87 ? 12.436 4.800 -4.360 1.00 94.12 87 LYS A N 1
ATOM 698 C CA . LYS A 1 87 ? 11.059 5.304 -4.196 1.00 94.12 87 LYS A CA 1
ATOM 699 C C . LYS A 1 87 ? 10.586 5.328 -2.733 1.00 94.12 87 LYS A C 1
ATOM 701 O O . LYS A 1 87 ? 9.526 5.885 -2.443 1.00 94.12 87 LYS A O 1
ATOM 706 N N . THR A 1 88 ? 11.337 4.733 -1.802 1.00 96.12 88 THR A N 1
ATOM 707 C CA . THR A 1 88 ? 10.964 4.664 -0.375 1.00 96.12 88 THR A CA 1
ATOM 708 C C . THR A 1 88 ? 10.972 6.026 0.314 1.00 96.12 88 THR A C 1
ATOM 710 O O . THR A 1 88 ? 10.158 6.246 1.206 1.00 96.12 88 THR A O 1
ATOM 713 N N . GLU A 1 89 ? 11.807 6.970 -0.125 1.00 96.69 89 GLU A N 1
ATOM 714 C CA . GLU A 1 89 ? 11.817 8.330 0.425 1.00 96.69 89 GLU A CA 1
ATOM 715 C C . GLU A 1 89 ? 10.486 9.050 0.155 1.00 96.69 89 GLU A C 1
ATOM 717 O O . GLU A 1 89 ? 9.895 9.652 1.053 1.00 96.69 89 GLU A O 1
ATOM 722 N N . ASP A 1 90 ? 9.962 8.931 -1.065 1.00 95.12 90 ASP A N 1
ATOM 723 C CA . ASP A 1 90 ? 8.676 9.525 -1.435 1.00 95.12 90 ASP A CA 1
ATOM 724 C C . ASP A 1 90 ? 7.497 8.804 -0.772 1.00 95.12 90 ASP A C 1
ATOM 726 O O . ASP A 1 90 ? 6.487 9.431 -0.436 1.00 95.12 90 ASP A O 1
ATOM 730 N N . LEU A 1 91 ? 7.613 7.490 -0.549 1.00 95.75 91 LEU A N 1
ATOM 731 C CA . LEU A 1 91 ? 6.656 6.743 0.269 1.00 95.75 91 LEU A CA 1
ATOM 732 C C . LEU A 1 91 ? 6.632 7.255 1.712 1.00 95.75 91 LEU A C 1
ATOM 734 O O . LEU A 1 91 ? 5.545 7.468 2.252 1.00 95.75 91 LEU A O 1
ATOM 738 N N . ALA A 1 92 ? 7.804 7.479 2.310 1.00 97.81 92 ALA A N 1
ATOM 739 C CA . ALA A 1 92 ? 7.935 7.986 3.670 1.00 97.81 92 ALA A CA 1
ATOM 740 C C . ALA A 1 92 ? 7.305 9.375 3.797 1.00 97.81 92 ALA A C 1
ATO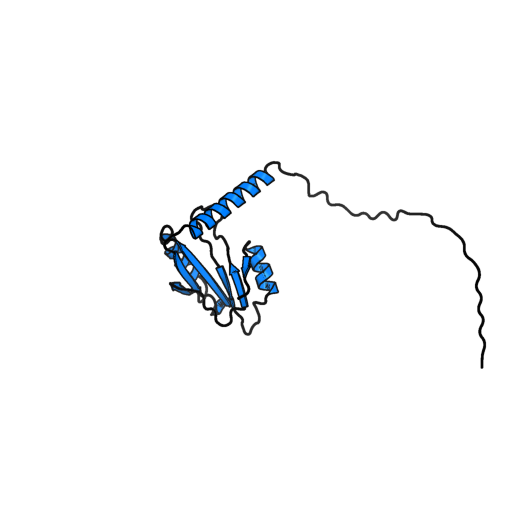M 742 O O . ALA A 1 92 ? 6.387 9.553 4.593 1.00 97.81 92 ALA A O 1
ATOM 743 N N . LYS A 1 93 ? 7.686 10.317 2.922 1.00 97.62 93 LYS A N 1
ATOM 744 C CA . LYS A 1 93 ? 7.102 11.669 2.880 1.00 97.62 93 LYS A CA 1
ATOM 745 C C . LYS A 1 93 ? 5.584 11.631 2.717 1.00 97.62 93 LYS A C 1
ATOM 747 O O . LYS A 1 93 ? 4.864 12.333 3.424 1.00 97.62 93 LYS A O 1
ATOM 752 N N . GLY A 1 94 ? 5.086 10.796 1.802 1.00 96.00 94 GLY A N 1
ATOM 753 C CA . GLY A 1 94 ? 3.651 10.616 1.596 1.00 96.00 94 GLY A CA 1
ATOM 754 C C . GLY A 1 94 ? 2.952 10.083 2.847 1.00 96.00 94 GLY A C 1
ATOM 755 O O . GLY A 1 94 ? 1.903 10.601 3.227 1.00 96.00 94 GLY A O 1
ATOM 756 N N . CYS A 1 95 ? 3.546 9.094 3.515 1.00 97.19 95 CYS A N 1
ATOM 757 C CA . CYS A 1 95 ? 3.016 8.528 4.749 1.00 97.19 95 CYS A CA 1
ATOM 758 C C . CYS A 1 95 ? 2.968 9.552 5.889 1.00 97.19 95 CYS A C 1
ATOM 760 O O . CYS A 1 95 ? 1.920 9.764 6.491 1.00 97.19 95 CYS A O 1
ATOM 762 N N . GLU A 1 96 ? 4.092 10.212 6.144 1.00 97.12 96 GLU A N 1
ATOM 763 C CA . GLU A 1 96 ? 4.298 11.120 7.276 1.00 97.12 96 GLU A CA 1
ATOM 764 C C . GLU A 1 96 ? 3.581 12.465 7.096 1.00 97.12 96 GLU A C 1
ATOM 766 O O . GLU A 1 96 ? 3.371 13.195 8.062 1.00 97.12 96 GLU A O 1
ATOM 771 N N . SER A 1 97 ? 3.144 12.786 5.874 1.00 96.69 97 SER A N 1
ATOM 772 C CA . SER A 1 97 ? 2.250 13.922 5.622 1.00 96.69 97 SER A CA 1
ATOM 773 C C . SER A 1 97 ? 0.814 13.692 6.115 1.00 96.69 97 SER A C 1
ATOM 775 O O . SER A 1 97 ? 0.060 14.653 6.284 1.00 96.69 97 SER A O 1
ATOM 777 N N . MET A 1 98 ? 0.413 12.435 6.342 1.00 95.25 98 MET A N 1
ATOM 778 C CA . MET A 1 98 ? -0.911 12.104 6.864 1.00 95.25 98 MET A CA 1
ATOM 779 C C . MET A 1 98 ? -0.945 12.229 8.395 1.00 95.25 98 MET A C 1
ATOM 781 O O . MET A 1 98 ? 0.055 11.956 9.063 1.00 95.25 98 MET A O 1
ATOM 785 N N . PRO A 1 99 ? -2.098 12.588 8.992 1.00 94.44 99 PRO A N 1
ATOM 786 C CA . PRO A 1 99 ? -2.228 12.656 10.444 1.00 94.44 99 PRO A CA 1
ATOM 787 C C . PRO A 1 99 ? -1.853 11.324 11.102 1.00 94.44 99 PRO A C 1
ATOM 789 O O . PRO A 1 99 ? -2.425 10.290 10.760 1.00 94.44 99 PRO A O 1
ATOM 792 N N . GLN A 1 100 ? -0.904 11.364 12.045 1.00 94.56 100 GLN A N 1
ATOM 793 C CA . GLN A 1 100 ? -0.405 10.187 12.779 1.00 94.56 100 GLN A CA 1
ATOM 794 C C . GLN A 1 100 ? 0.160 9.081 11.865 1.00 94.56 100 GLN A C 1
ATOM 796 O O . GLN A 1 100 ? 0.253 7.926 12.275 1.00 94.56 100 GLN A O 1
ATOM 801 N N . GLY A 1 101 ? 0.531 9.420 10.626 1.00 96.62 101 GLY A N 1
ATOM 802 C CA . GLY A 1 101 ? 1.166 8.489 9.708 1.00 96.62 101 GLY A CA 1
ATOM 803 C C . GLY A 1 101 ? 2.598 8.197 10.130 1.00 96.62 101 GLY A C 1
ATOM 804 O O . GLY A 1 101 ? 3.381 9.118 10.362 1.00 96.62 101 GLY A O 1
ATOM 805 N N . LYS A 1 102 ? 2.947 6.913 10.220 1.00 97.44 102 LYS A N 1
ATOM 806 C CA . LYS A 1 102 ? 4.305 6.477 10.551 1.00 97.44 102 LYS A CA 1
ATOM 807 C C . LYS A 1 102 ? 4.825 5.511 9.502 1.00 97.44 102 LYS A C 1
ATOM 809 O O . LYS A 1 102 ? 4.245 4.447 9.288 1.00 97.44 102 LYS A O 1
ATOM 814 N N . PHE A 1 103 ? 5.932 5.875 8.865 1.00 98.19 103 PHE A N 1
ATOM 815 C CA . PHE A 1 103 ? 6.611 4.999 7.922 1.00 98.19 103 PHE A CA 1
ATOM 816 C C . PHE A 1 103 ? 7.648 4.143 8.650 1.00 98.19 103 PHE A C 1
ATOM 818 O O . PHE A 1 103 ? 8.482 4.654 9.397 1.00 98.19 103 PHE A O 1
ATOM 825 N N . ILE A 1 104 ? 7.591 2.829 8.458 1.00 97.75 104 ILE A N 1
ATOM 826 C CA . ILE A 1 104 ? 8.499 1.873 9.091 1.00 97.75 104 ILE A CA 1
ATOM 827 C C . ILE A 1 104 ? 9.038 0.881 8.065 1.00 97.75 104 ILE A C 1
ATOM 829 O O . ILE A 1 104 ? 8.363 0.528 7.099 1.00 97.75 104 ILE A O 1
ATOM 833 N N . LYS A 1 105 ? 10.252 0.383 8.306 1.00 97.88 105 LYS A N 1
ATOM 834 C CA . LYS A 1 105 ? 10.744 -0.830 7.649 1.00 97.88 105 LYS A CA 1
ATOM 835 C C . LYS A 1 105 ? 10.165 -2.036 8.389 1.00 97.88 105 LYS A C 1
ATOM 837 O O . LYS A 1 105 ? 10.360 -2.156 9.598 1.00 97.88 105 LYS A O 1
ATOM 842 N N . GLY A 1 106 ? 9.457 -2.905 7.681 1.00 97.50 106 GLY A N 1
ATOM 843 C CA . GLY A 1 106 ? 8.741 -4.045 8.244 1.00 97.50 106 GLY A CA 1
ATOM 844 C C . GLY A 1 106 ? 7.316 -4.173 7.713 1.00 97.50 106 GLY A C 1
ATOM 845 O O . GLY A 1 106 ? 6.917 -3.491 6.771 1.00 97.50 106 GLY A O 1
ATOM 846 N N . HIS A 1 107 ? 6.563 -5.075 8.333 1.00 97.81 107 HIS A N 1
ATOM 847 C CA . HIS A 1 107 ? 5.207 -5.427 7.929 1.00 97.81 107 HIS A CA 1
ATOM 848 C C . HIS A 1 107 ? 4.151 -4.656 8.711 1.00 97.81 107 HIS A C 1
ATOM 850 O O . HIS A 1 107 ? 4.350 -4.290 9.870 1.00 97.81 107 HIS A O 1
ATOM 856 N N . CYS A 1 108 ? 2.983 -4.507 8.098 1.00 97.31 108 CYS A N 1
ATOM 857 C CA . CYS A 1 108 ? 1.779 -4.118 8.807 1.00 97.31 108 CYS A CA 1
ATOM 858 C C . CYS A 1 108 ? 1.385 -5.213 9.820 1.00 97.31 108 CYS A C 1
ATOM 860 O O . CYS A 1 108 ? 1.411 -6.402 9.476 1.00 97.31 108 CYS A O 1
ATOM 862 N N . PRO A 1 109 ? 0.965 -4.854 11.046 1.00 94.94 109 PRO A N 1
ATOM 863 C CA . PRO A 1 109 ? 0.615 -5.836 12.071 1.00 94.94 109 PRO A CA 1
ATOM 864 C C . PRO A 1 109 ? -0.544 -6.752 11.644 1.00 94.94 109 PRO A C 1
ATOM 866 O O . PRO A 1 109 ? -1.358 -6.451 10.761 1.00 94.94 109 PRO A O 1
ATOM 869 N N . ALA A 1 110 ? -0.602 -7.934 12.250 1.00 93.88 110 ALA A N 1
ATOM 870 C CA . ALA A 1 110 ? -1.650 -8.917 11.972 1.00 93.88 110 ALA A CA 1
ATOM 871 C C . ALA A 1 110 ? -2.781 -8.859 13.005 1.00 93.88 110 ALA A C 1
ATOM 873 O O . ALA A 1 110 ? -3.900 -9.295 12.736 1.00 93.88 110 ALA A O 1
ATOM 874 N N . GLU A 1 111 ? -2.500 -8.298 14.175 1.00 91.81 111 GLU A N 1
ATOM 875 C CA . GLU A 1 111 ? -3.411 -8.197 15.299 1.00 91.81 111 GLU A CA 1
ATOM 876 C C . GLU A 1 111 ? -4.640 -7.360 14.930 1.00 91.81 111 GLU A C 1
ATOM 878 O O . GLU A 1 111 ? -4.530 -6.253 14.406 1.00 91.81 111 GLU A O 1
ATOM 883 N N . ASN A 1 112 ? -5.833 -7.887 15.226 1.00 90.81 112 ASN A N 1
ATOM 884 C CA . ASN A 1 112 ? -7.125 -7.236 14.970 1.00 90.81 112 ASN A CA 1
ATOM 885 C C . ASN A 1 112 ? -7.373 -6.846 13.500 1.00 90.81 112 ASN A C 1
ATOM 887 O O . ASN A 1 112 ? -8.225 -5.998 13.213 1.00 90.81 112 ASN A O 1
ATOM 891 N N . ARG A 1 113 ? -6.643 -7.451 12.558 1.00 94.06 113 ARG A N 1
ATOM 892 C CA . ARG A 1 113 ? -6.868 -7.258 11.128 1.00 94.06 113 ARG A CA 1
ATOM 893 C C . ARG A 1 113 ? -8.156 -7.962 10.707 1.00 94.06 113 ARG A C 1
ATOM 895 O O . ARG A 1 113 ? -8.350 -9.142 10.971 1.00 94.06 113 ARG A O 1
ATOM 902 N N . VAL A 1 114 ? -9.035 -7.227 10.036 1.00 93.38 114 VAL A N 1
ATOM 903 C CA . VAL A 1 114 ? -10.324 -7.726 9.532 1.00 93.38 114 VAL A CA 1
ATOM 904 C C . VAL A 1 114 ? -10.154 -8.338 8.147 1.00 93.38 114 VAL A C 1
ATOM 906 O O . VAL A 1 114 ? -10.717 -9.389 7.847 1.00 93.38 114 VAL A O 1
ATOM 909 N N . ALA A 1 115 ? -9.403 -7.655 7.284 1.00 95.56 115 ALA A N 1
ATOM 910 C CA . ALA A 1 115 ? -9.184 -8.052 5.902 1.00 95.56 115 ALA A CA 1
ATOM 911 C C . ALA A 1 115 ? -7.983 -7.310 5.306 1.00 95.56 115 ALA A C 1
ATOM 913 O O . ALA A 1 115 ? -7.499 -6.311 5.852 1.00 95.56 115 ALA A O 1
ATOM 914 N N . ARG A 1 116 ? -7.527 -7.800 4.154 1.00 96.69 116 ARG A N 1
ATOM 915 C CA . ARG A 1 116 ? -6.524 -7.159 3.305 1.00 96.69 116 ARG A CA 1
ATOM 916 C C . ARG A 1 116 ? -7.094 -6.943 1.914 1.00 96.69 116 ARG A C 1
ATOM 918 O O . ARG A 1 116 ? -7.812 -7.796 1.400 1.00 96.69 116 ARG A O 1
ATOM 925 N N . CYS A 1 117 ? -6.729 -5.831 1.299 1.00 97.56 117 CYS A N 1
ATOM 926 C CA . CYS A 1 117 ? -6.782 -5.682 -0.144 1.00 97.56 117 CYS A CA 1
ATOM 927 C C . CYS A 1 117 ? -5.349 -5.732 -0.661 1.00 97.56 117 CYS A C 1
ATOM 929 O O . CYS A 1 117 ? -4.541 -4.887 -0.281 1.00 97.56 117 CYS A O 1
ATOM 931 N N . VAL A 1 118 ? -5.020 -6.758 -1.436 1.00 96.75 118 VAL A N 1
ATOM 932 C CA . VAL A 1 118 ? -3.677 -6.976 -1.984 1.00 96.75 118 VAL A CA 1
ATOM 933 C C . VAL A 1 118 ? -3.649 -6.632 -3.470 1.00 96.75 118 VAL A C 1
ATOM 935 O O . VAL A 1 118 ? -4.697 -6.351 -4.049 1.00 96.75 118 VAL A O 1
ATOM 938 N N . ASP A 1 119 ? -2.467 -6.691 -4.079 1.00 95.25 119 ASP A N 1
ATOM 939 C CA . ASP A 1 119 ? -2.279 -6.524 -5.524 1.00 95.25 119 ASP A CA 1
ATOM 940 C C . ASP A 1 119 ? -2.726 -5.146 -6.053 1.00 95.25 119 ASP A C 1
ATOM 942 O O . ASP A 1 119 ? -3.167 -5.035 -7.191 1.00 95.25 119 ASP A O 1
ATOM 946 N N . ILE A 1 120 ? -2.618 -4.090 -5.238 1.00 96.12 120 ILE A N 1
ATOM 947 C CA . ILE A 1 120 ? -3.004 -2.734 -5.646 1.00 96.12 120 ILE A CA 1
ATOM 948 C C . ILE A 1 120 ? -1.810 -2.057 -6.317 1.00 96.12 120 ILE A C 1
ATOM 950 O O . ILE A 1 120 ? -0.754 -1.919 -5.699 1.00 96.12 120 ILE A O 1
ATOM 954 N N . ILE A 1 121 ? -1.968 -1.593 -7.554 1.00 94.44 121 ILE A N 1
ATOM 955 C CA . ILE A 1 121 ? -0.906 -0.905 -8.297 1.00 94.44 121 ILE A CA 1
ATOM 956 C C . ILE A 1 121 ? -1.019 0.603 -8.079 1.00 94.44 121 ILE A C 1
ATOM 958 O O . ILE A 1 121 ? -2.082 1.198 -8.233 1.00 94.44 121 ILE A O 1
ATOM 962 N N . ARG A 1 122 ? 0.083 1.248 -7.678 1.00 90.75 122 ARG A N 1
ATOM 963 C CA . ARG A 1 122 ? 0.085 2.691 -7.378 1.00 90.75 122 ARG A CA 1
ATOM 964 C C . ARG A 1 122 ? -0.038 3.562 -8.631 1.00 90.75 122 ARG A C 1
ATOM 966 O O . ARG A 1 122 ? -0.645 4.627 -8.573 1.00 90.75 122 ARG A O 1
ATOM 973 N N . ASN A 1 123 ? 0.598 3.140 -9.715 1.00 88.75 123 ASN A N 1
ATOM 974 C CA . ASN A 1 123 ? 0.608 3.813 -11.012 1.00 88.75 123 ASN A CA 1
ATOM 975 C C . ASN A 1 123 ? 0.790 2.751 -12.100 1.00 88.75 123 ASN A C 1
ATOM 977 O O . ASN A 1 123 ? 1.865 2.173 -12.181 1.00 88.75 123 ASN A O 1
ATOM 981 N N . ASN A 1 124 ? -0.237 2.452 -12.882 1.00 82.44 124 ASN A N 1
ATOM 982 C CA . ASN A 1 124 ? -0.180 1.433 -13.934 1.00 82.44 124 ASN A CA 1
ATOM 983 C C . ASN A 1 124 ? 0.646 1.864 -15.159 1.00 82.44 124 ASN A C 1
ATOM 985 O O . ASN A 1 124 ? 1.090 1.004 -15.900 1.00 82.44 124 ASN A O 1
ATOM 989 N N . HIS A 1 125 ? 0.952 3.156 -15.302 1.00 84.25 125 HIS A N 1
ATOM 990 C CA . HIS A 1 125 ? 1.755 3.698 -16.407 1.00 84.25 125 HIS A CA 1
ATOM 991 C C . HIS A 1 125 ? 3.268 3.752 -16.120 1.00 84.25 125 HIS A C 1
ATOM 993 O O . HIS A 1 125 ? 4.015 4.469 -16.786 1.00 84.25 125 HIS A O 1
ATOM 999 N N . ASP A 1 126 ? 3.727 3.071 -15.071 1.00 85.44 126 ASP A N 1
ATOM 1000 C CA . ASP A 1 126 ? 5.133 3.000 -14.671 1.00 85.44 126 ASP A CA 1
ATOM 1001 C C . ASP A 1 126 ? 5.512 1.522 -14.522 1.00 85.44 126 ASP A C 1
ATOM 1003 O O . ASP A 1 126 ? 5.057 0.849 -13.604 1.00 85.44 126 ASP A O 1
ATOM 1007 N N . GLU A 1 127 ? 6.366 0.999 -15.401 1.00 80.25 127 GLU A N 1
ATOM 1008 C CA . GLU A 1 127 ? 6.843 -0.396 -15.335 1.00 80.25 127 GLU A CA 1
ATOM 1009 C C . GLU A 1 127 ? 7.540 -0.730 -14.003 1.00 80.25 127 GLU A C 1
ATOM 1011 O O . GLU A 1 127 ? 7.574 -1.881 -13.573 1.00 80.25 127 GLU A O 1
ATOM 1016 N N . LYS A 1 128 ? 8.055 0.290 -13.307 1.00 85.88 128 LYS A N 1
ATOM 1017 C CA . LYS A 1 128 ? 8.687 0.188 -11.987 1.00 85.88 128 LYS A CA 1
ATOM 1018 C C . LYS A 1 128 ? 7.746 0.603 -10.866 1.00 85.88 128 LYS A C 1
ATOM 1020 O O . LYS A 1 128 ? 8.196 1.020 -9.791 1.00 85.88 128 LYS A O 1
ATOM 1025 N N . SER A 1 129 ? 6.443 0.597 -11.114 1.00 91.88 129 SER A N 1
ATOM 1026 C CA . SER A 1 129 ? 5.449 0.949 -10.113 1.00 91.88 129 SER A CA 1
ATOM 1027 C C . SER A 1 129 ? 5.517 0.035 -8.902 1.00 91.88 129 SER A C 1
ATOM 1029 O O . SER A 1 129 ? 6.043 -1.075 -8.931 1.00 91.88 129 SER A O 1
ATOM 1031 N N . LEU A 1 130 ? 4.959 0.530 -7.807 1.00 93.06 130 LEU A N 1
ATOM 1032 C CA . LEU A 1 130 ? 4.863 -0.229 -6.577 1.00 93.06 130 LEU A CA 1
ATOM 1033 C C . LEU A 1 130 ? 3.508 -0.919 -6.526 1.00 93.06 130 LEU A C 1
ATOM 1035 O O . LEU A 1 130 ? 2.463 -0.270 -6.641 1.00 93.06 130 LEU A O 1
ATOM 1039 N N . VAL A 1 131 ? 3.548 -2.223 -6.280 1.00 95.62 131 VAL A N 1
ATOM 1040 C CA . VAL A 1 131 ? 2.391 -2.976 -5.809 1.00 95.62 131 VAL A CA 1
ATOM 1041 C C . VAL A 1 131 ? 2.345 -2.835 -4.297 1.00 95.62 131 VAL A C 1
ATOM 1043 O O . VAL A 1 131 ? 3.358 -3.007 -3.620 1.00 95.62 131 VAL A O 1
ATOM 1046 N N . TYR A 1 132 ? 1.182 -2.518 -3.752 1.00 96.88 132 TYR A N 1
ATOM 1047 C CA . TYR A 1 132 ? 0.992 -2.377 -2.319 1.00 96.88 132 TYR A CA 1
ATOM 1048 C C . TYR A 1 132 ? -0.268 -3.090 -1.852 1.00 96.88 132 TYR A C 1
ATOM 1050 O O . TYR A 1 132 ? -1.073 -3.607 -2.631 1.00 96.88 132 TYR A O 1
ATOM 1058 N N . GLN A 1 133 ? -0.406 -3.153 -0.536 1.00 97.50 133 GLN A N 1
ATOM 1059 C CA . GLN A 1 133 ? -1.501 -3.834 0.122 1.00 97.50 133 GLN A CA 1
ATOM 1060 C C . GLN A 1 133 ? -2.079 -2.935 1.204 1.00 97.50 133 GLN A C 1
ATOM 1062 O O . GLN A 1 133 ? -1.342 -2.353 1.995 1.00 97.50 133 GLN A O 1
ATOM 1067 N N . ASN A 1 134 ? -3.401 -2.850 1.279 1.00 97.62 134 ASN A N 1
ATOM 1068 C CA . ASN A 1 134 ? -4.095 -2.177 2.368 1.00 97.62 134 ASN A CA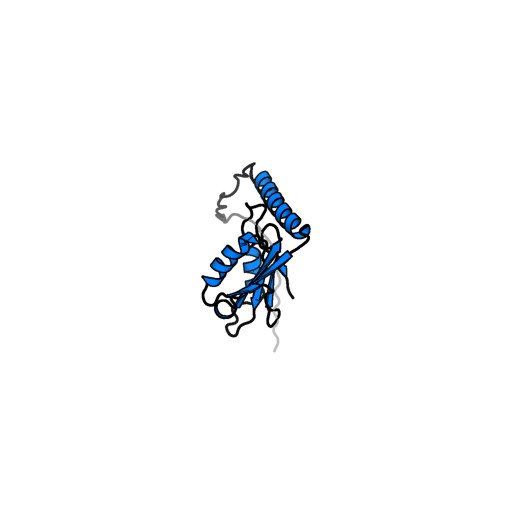 1
ATOM 1069 C C . ASN A 1 134 ? -4.569 -3.203 3.394 1.00 97.62 134 ASN A C 1
ATOM 1071 O O . ASN A 1 134 ? -5.280 -4.153 3.069 1.00 97.62 134 ASN A O 1
ATOM 1075 N N . HIS A 1 135 ? -4.197 -2.989 4.647 1.00 97.62 135 HIS A N 1
ATOM 1076 C CA . HIS A 1 135 ? -4.623 -3.765 5.800 1.00 97.62 135 HIS A CA 1
ATOM 1077 C C . HIS A 1 135 ? -5.681 -2.955 6.540 1.00 97.62 135 HIS A C 1
ATOM 1079 O O . HIS A 1 135 ? -5.449 -1.787 6.852 1.00 97.62 135 HIS A O 1
ATOM 1085 N N . TYR A 1 136 ? -6.826 -3.568 6.826 1.00 96.19 136 TYR A N 1
ATOM 1086 C CA . TYR A 1 136 ? -7.955 -2.914 7.482 1.00 96.19 136 TYR A CA 1
ATOM 1087 C C . TYR A 1 136 ? -8.167 -3.534 8.857 1.00 96.19 136 TYR A C 1
ATOM 1089 O O . TYR A 1 136 ? -8.263 -4.757 8.974 1.00 96.19 136 TYR A O 1
ATOM 1097 N N . TYR A 1 137 ? -8.239 -2.699 9.890 1.00 94.56 137 TYR A N 1
ATOM 1098 C CA . TYR A 1 137 ? -8.286 -3.142 11.281 1.00 94.56 137 TYR A CA 1
ATOM 1099 C C . TYR A 1 137 ? -9.641 -2.872 11.913 1.00 94.56 137 TYR A C 1
ATOM 1101 O O . TYR A 1 137 ? -10.343 -1.920 11.564 1.00 94.56 137 TYR A O 1
ATOM 1109 N N . GLN A 1 138 ? -9.995 -3.716 12.876 1.00 90.75 138 GLN A N 1
ATOM 1110 C CA . GLN A 1 138 ? -11.186 -3.522 13.678 1.00 90.75 138 GLN A CA 1
ATOM 1111 C C . GLN A 1 138 ? -11.003 -2.305 14.589 1.00 90.75 138 GLN A C 1
ATOM 1113 O O . GLN A 1 138 ? -9.942 -2.108 15.180 1.00 90.75 138 GLN A O 1
ATOM 1118 N N . SER A 1 139 ? -12.051 -1.498 14.739 1.00 82.62 139 SER A N 1
ATOM 1119 C CA . SER A 1 139 ? -12.067 -0.382 15.682 1.00 82.62 139 SER A CA 1
ATOM 1120 C C . SER A 1 139 ? -13.383 -0.277 16.420 1.00 82.62 139 SER A C 1
ATOM 1122 O O . SER A 1 139 ? -14.389 -0.860 16.014 1.00 82.62 139 SER A O 1
ATOM 1124 N N . LYS A 1 140 ? -13.365 0.488 17.515 1.00 78.25 140 LYS A N 1
ATOM 1125 C CA . LYS A 1 140 ? -14.549 0.740 18.345 1.00 78.25 140 LYS A CA 1
ATOM 1126 C C . LYS A 1 140 ? -15.678 1.397 17.550 1.00 78.25 140 LYS A C 1
ATOM 1128 O O . LYS A 1 140 ? -16.837 1.088 17.795 1.00 78.25 140 LYS A O 1
ATOM 1133 N N . ASP A 1 141 ? -15.325 2.220 16.567 1.00 81.81 141 ASP A N 1
ATOM 1134 C CA . ASP A 1 141 ? -16.283 2.927 15.715 1.00 81.81 141 ASP A CA 1
ATOM 1135 C C . ASP A 1 141 ? -16.840 2.042 14.588 1.00 81.81 141 ASP A C 1
ATOM 1137 O O . ASP A 1 141 ? -17.731 2.458 13.855 1.00 81.81 141 ASP A O 1
ATOM 1141 N N . GLY A 1 142 ? -16.315 0.819 14.419 1.00 80.31 142 GLY A N 1
ATOM 1142 C CA . GLY A 1 142 ? -16.830 -0.154 13.452 1.00 80.31 142 GLY A CA 1
ATOM 1143 C C . GLY A 1 142 ? -16.669 0.259 11.986 1.00 80.31 142 GLY A C 1
ATOM 1144 O O . GLY A 1 142 ? -17.375 -0.270 11.129 1.00 80.31 142 GLY A O 1
ATOM 1145 N N . LYS A 1 143 ? -15.748 1.189 11.690 1.00 85.88 143 LYS A N 1
ATOM 1146 C CA . LYS A 1 143 ? -15.559 1.774 10.351 1.00 85.88 143 LYS A CA 1
ATOM 1147 C C . LYS A 1 143 ? -15.341 0.716 9.267 1.00 85.88 143 LYS A C 1
ATOM 1149 O O . LYS A 1 143 ? -15.913 0.816 8.186 1.00 85.88 143 LYS A O 1
ATOM 1154 N N . TRP A 1 144 ? -14.521 -0.293 9.556 1.00 92.62 144 TRP A N 1
ATOM 1155 C CA . TRP A 1 144 ? -14.206 -1.361 8.612 1.00 92.62 144 TRP A CA 1
ATOM 1156 C C . TRP A 1 144 ? -14.993 -2.623 8.933 1.00 92.62 144 TRP A C 1
ATOM 1158 O O . TRP A 1 144 ? -14.822 -3.245 9.979 1.00 92.62 144 TRP A O 1
ATOM 1168 N N . ASN A 1 145 ? -15.819 -3.028 7.977 1.00 90.56 145 ASN A N 1
ATOM 1169 C CA . ASN A 1 145 ? -16.441 -4.342 7.926 1.00 90.56 145 ASN A CA 1
ATOM 1170 C C . ASN A 1 145 ? -16.130 -4.992 6.570 1.00 90.56 145 ASN A C 1
ATOM 1172 O O . ASN A 1 145 ? -15.671 -4.327 5.641 1.00 90.56 145 ASN A O 1
ATOM 1176 N N . MET A 1 146 ? -16.394 -6.291 6.440 1.00 91.62 146 MET A N 1
ATOM 1177 C CA . MET A 1 146 ? -16.049 -7.042 5.229 1.00 91.62 146 MET A CA 1
ATOM 1178 C C . MET A 1 146 ? -16.697 -6.476 3.955 1.00 91.62 146 MET A C 1
ATOM 1180 O O . MET A 1 146 ? -16.074 -6.494 2.898 1.00 91.62 146 MET A O 1
ATOM 1184 N N . SER A 1 147 ? -17.926 -5.955 4.042 1.00 92.69 147 SER A N 1
ATOM 1185 C CA . SER A 1 147 ? -18.622 -5.370 2.890 1.00 92.69 147 SER A CA 1
ATOM 1186 C C . SER A 1 147 ? -17.935 -4.090 2.417 1.00 92.69 147 SER A C 1
ATOM 1188 O O . SER A 1 147 ? -17.688 -3.932 1.223 1.00 92.69 147 SER A O 1
ATOM 1190 N N . GLU A 1 148 ? -17.575 -3.210 3.351 1.00 93.56 148 GLU A N 1
ATOM 1191 C CA . GLU A 1 148 ? -16.845 -1.976 3.051 1.00 93.56 148 GLU A CA 1
ATOM 1192 C C . GLU A 1 148 ? -15.452 -2.265 2.493 1.00 93.56 148 GLU A C 1
ATOM 1194 O O . GLU A 1 148 ? -15.063 -1.686 1.481 1.00 93.56 148 GLU A O 1
ATOM 1199 N N . VAL A 1 149 ? -14.717 -3.209 3.090 1.00 94.81 149 VAL A N 1
ATOM 1200 C CA . VAL A 1 149 ? -13.391 -3.582 2.579 1.00 94.81 149 VAL A CA 1
ATOM 1201 C C . VAL A 1 149 ? -13.495 -4.201 1.187 1.00 94.81 149 VAL A C 1
ATOM 1203 O O . VAL A 1 149 ? -12.695 -3.870 0.319 1.00 94.81 149 VAL A O 1
ATOM 1206 N N . LYS A 1 150 ? -14.497 -5.052 0.933 1.00 95.88 150 LYS A N 1
ATOM 1207 C CA . LYS A 1 150 ? -14.730 -5.626 -0.398 1.00 95.88 150 LYS A CA 1
ATOM 1208 C C . LYS A 1 150 ? -15.005 -4.543 -1.442 1.00 95.88 150 LYS A C 1
ATOM 1210 O O . LYS A 1 150 ? -14.423 -4.605 -2.520 1.00 95.88 150 LYS A O 1
ATOM 1215 N N . ARG A 1 151 ? -15.864 -3.568 -1.121 1.00 96.38 151 ARG A N 1
ATOM 1216 C CA . ARG A 1 151 ? -16.177 -2.435 -2.004 1.00 96.38 151 ARG A CA 1
ATOM 1217 C C . ARG A 1 151 ? -14.921 -1.627 -2.317 1.00 96.38 151 ARG A C 1
ATOM 1219 O O . ARG A 1 151 ? -14.568 -1.492 -3.478 1.00 96.38 151 ARG A O 1
ATOM 1226 N N . VAL A 1 152 ? -14.200 -1.182 -1.286 1.00 95.56 152 VAL A N 1
ATOM 1227 C CA . VAL A 1 152 ? -12.961 -0.409 -1.467 1.00 95.56 152 VAL A CA 1
ATOM 1228 C C . VAL A 1 152 ? -11.913 -1.206 -2.237 1.00 95.56 152 VAL A C 1
ATOM 1230 O O . VAL A 1 152 ? -11.207 -0.640 -3.058 1.00 95.56 152 VAL A O 1
ATOM 1233 N N . CYS A 1 153 ? -11.806 -2.514 -2.008 1.00 96.50 153 CYS A N 1
ATOM 1234 C CA . CYS A 1 153 ? -10.832 -3.325 -2.723 1.00 96.50 153 CYS A CA 1
ATOM 1235 C C . CYS A 1 153 ? -11.149 -3.449 -4.216 1.00 96.50 153 CYS A C 1
ATOM 1237 O O . CYS A 1 153 ? -10.239 -3.393 -5.033 1.00 96.50 153 CYS A O 1
ATOM 1239 N N . HIS A 1 154 ? -12.434 -3.555 -4.561 1.00 96.06 154 HIS A N 1
ATOM 1240 C CA . HIS A 1 154 ? -12.887 -3.489 -5.945 1.00 96.06 154 HIS A CA 1
ATOM 1241 C C . HIS A 1 154 ? -12.597 -2.117 -6.574 1.00 96.06 154 HIS A C 1
ATOM 1243 O O . HIS A 1 154 ? -12.083 -2.064 -7.683 1.00 96.06 154 HIS A O 1
ATOM 1249 N N . ASP A 1 155 ? -12.872 -1.021 -5.857 1.00 95.31 155 ASP A N 1
ATOM 1250 C CA . ASP A 1 155 ? -12.623 0.350 -6.336 1.00 95.31 155 ASP A CA 1
ATOM 1251 C C . ASP A 1 155 ? -11.125 0.636 -6.558 1.00 95.31 155 ASP A C 1
ATOM 1253 O O . ASP A 1 155 ? -10.763 1.476 -7.374 1.00 95.31 155 ASP A O 1
ATOM 1257 N N . LEU A 1 156 ? -10.254 -0.058 -5.820 1.00 94.81 156 LEU A N 1
ATOM 1258 C CA . LEU A 1 156 ? -8.798 0.006 -5.959 1.00 94.81 156 LEU A CA 1
ATOM 1259 C C . LEU A 1 156 ? -8.240 -1.013 -6.963 1.00 94.81 156 LEU A C 1
ATOM 1261 O O . LEU A 1 156 ? -7.023 -1.145 -7.055 1.00 94.81 156 LEU A O 1
ATOM 1265 N N . GLU A 1 157 ? -9.102 -1.770 -7.649 1.00 94.12 157 GLU A N 1
ATOM 1266 C CA . GLU A 1 157 ? -8.723 -2.842 -8.584 1.00 94.12 157 GLU A CA 1
ATOM 1267 C C . GLU A 1 157 ? -7.822 -3.929 -7.961 1.00 94.12 157 GLU A C 1
ATO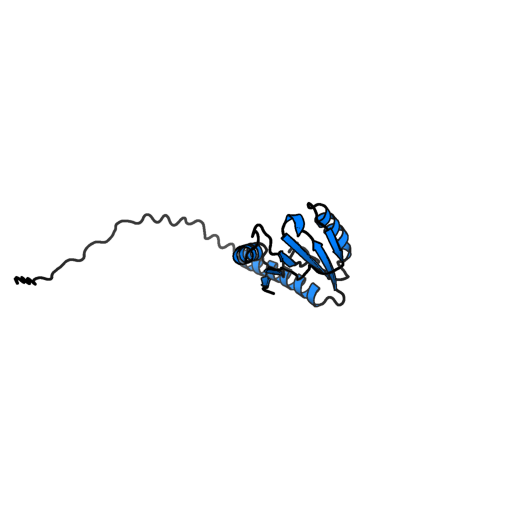M 1269 O O . GLU A 1 157 ? -7.123 -4.669 -8.652 1.00 94.12 157 GLU A O 1
ATOM 1274 N N . GLY A 1 158 ? -7.857 -4.059 -6.633 1.00 94.38 158 GLY A N 1
ATOM 1275 C CA . GLY A 1 158 ? -7.089 -5.048 -5.891 1.00 94.38 158 GLY A CA 1
ATOM 1276 C C . GLY A 1 158 ? -7.846 -6.359 -5.681 1.00 94.38 158 GLY A C 1
ATOM 1277 O O . GLY A 1 158 ? -8.998 -6.550 -6.081 1.00 94.38 158 GLY A O 1
ATOM 1278 N N . LYS A 1 159 ? -7.200 -7.291 -4.975 1.00 95.31 159 LYS A N 1
ATOM 1279 C CA . LYS A 1 159 ? -7.787 -8.584 -4.602 1.00 95.31 159 LYS A CA 1
ATOM 1280 C C . LYS A 1 159 ? -8.060 -8.648 -3.109 1.00 95.31 159 LYS A C 1
ATOM 1282 O O . LYS A 1 159 ? -7.173 -8.458 -2.277 1.00 95.31 159 LYS A O 1
ATOM 1287 N N . LEU A 1 160 ? -9.303 -8.964 -2.756 1.00 96.56 160 LEU A N 1
ATOM 1288 C CA . LEU A 1 160 ? -9.681 -9.166 -1.364 1.00 96.56 160 LE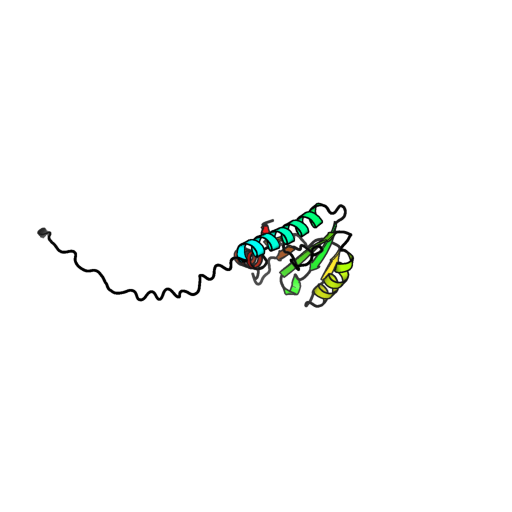U A CA 1
ATOM 1289 C C . LEU A 1 160 ? -9.029 -10.449 -0.836 1.00 96.56 160 LEU A C 1
ATOM 1291 O O . LEU A 1 160 ? -9.226 -11.529 -1.390 1.00 96.56 160 LEU A O 1
ATOM 1295 N N . SER A 1 161 ? -8.305 -10.336 0.272 1.00 94.19 161 SER A N 1
ATOM 1296 C CA . SER A 1 161 ? -7.696 -11.453 0.985 1.00 94.19 161 SER A CA 1
ATOM 1297 C C . SER A 1 161 ? -8.169 -11.456 2.436 1.00 94.19 161 SER A C 1
ATOM 1299 O O . SER A 1 161 ? -7.991 -10.490 3.182 1.00 94.19 161 SER A O 1
ATOM 1301 N N . ILE A 1 162 ? -8.817 -12.552 2.829 1.00 86.62 162 ILE A N 1
ATOM 1302 C CA . ILE A 1 162 ? -9.326 -12.764 4.185 1.00 86.62 162 ILE A CA 1
ATOM 1303 C C . ILE A 1 162 ? -8.290 -13.616 4.911 1.00 86.62 162 ILE A C 1
ATOM 1305 O O . ILE A 1 162 ? -8.164 -14.793 4.571 1.00 86.62 162 ILE A O 1
ATOM 1309 N N . LYS A 1 163 ? -7.531 -13.018 5.841 1.00 61.47 163 LYS A N 1
ATOM 1310 C CA . LYS A 1 163 ? -6.659 -13.682 6.832 1.00 61.47 163 LYS A CA 1
ATOM 1311 C C . LYS A 1 163 ? -5.908 -12.672 7.696 1.00 61.47 163 LYS A C 1
ATOM 1313 O O . LYS A 1 163 ? -5.172 -11.810 7.151 1.00 61.47 163 LYS A O 1
#